Protein AF-A0A950CZ99-F1 (afdb_monomer_lite)

Sequence (115 aa):
MKLLVIAGLLLAGAATHFGQNNQVLNASPDKVTLSANWETRNGGLIELRGHVQITASPMIVSADEADYDPLTGDLEPRGHVRVTFGKLTPTLKIENSTPEDLPALAPSQTLPPPK

Foldseek 3Di:
DDDDDDDDDDDPDPPPPQDPPPDPDPDDQPDKDWDASDWDDDDQKIKGAAFIWIDRPPKIKTARIWIARPVVRDIGGDHPIDMDGHPDDDDDDDPDDDPVNDDPDDPPPPDPDDD

pLDDT: mean 75.9, std 21.47, range [34.41, 98.44]

Structure (mmCIF, N/CA/C/O backbone):
data_AF-A0A950CZ99-F1
#
_entry.id   AF-A0A950CZ99-F1
#
loop_
_atom_site.group_PDB
_atom_site.id
_atom_site.type_symbol
_atom_site.label_atom_id
_atom_site.label_alt_id
_atom_site.label_comp_id
_atom_site.label_asym_id
_atom_site.label_entity_id
_atom_site.label_seq_id
_atom_site.pdbx_PDB_ins_code
_atom_site.Cartn_x
_atom_site.Cartn_y
_atom_site.Cartn_z
_atom_site.occupancy
_atom_site.B_iso_or_equiv
_atom_site.auth_seq_id
_atom_site.auth_comp_id
_atom_site.auth_asym_id
_atom_site.auth_atom_id
_atom_site.pdbx_PDB_model_num
ATOM 1 N N . MET A 1 1 ? 66.098 -17.373 -20.667 1.00 40.03 1 MET A N 1
ATOM 2 C CA . MET A 1 1 ? 65.446 -16.097 -20.296 1.00 40.03 1 MET A CA 1
ATOM 3 C C . MET A 1 1 ? 64.169 -15.943 -21.108 1.00 40.03 1 MET A C 1
ATOM 5 O O . MET A 1 1 ? 64.218 -16.201 -22.301 1.00 40.03 1 MET A O 1
ATOM 9 N N . LYS A 1 2 ? 63.108 -15.460 -20.445 1.00 37.81 2 LYS A N 1
ATOM 10 C CA . LYS A 1 2 ? 61.783 -15.039 -20.952 1.00 37.81 2 LYS A CA 1
ATOM 11 C C . LYS A 1 2 ? 60.675 -16.107 -20.968 1.00 37.81 2 LYS A C 1
ATOM 13 O O . LYS A 1 2 ? 60.412 -16.786 -21.949 1.00 37.81 2 LYS A O 1
ATOM 18 N N . LEU A 1 3 ? 60.056 -16.165 -19.787 1.00 34.41 3 LEU A N 1
ATOM 19 C CA . LEU A 1 3 ? 58.696 -16.575 -19.437 1.00 34.41 3 LEU A CA 1
ATOM 20 C C . LEU A 1 3 ? 57.657 -15.997 -20.423 1.00 34.41 3 LEU A C 1
ATOM 22 O O . LEU A 1 3 ? 57.696 -14.795 -20.688 1.00 34.41 3 LEU A O 1
ATOM 26 N N . LEU A 1 4 ? 56.700 -16.806 -20.886 1.00 41.84 4 LEU A N 1
ATOM 27 C CA . LEU A 1 4 ? 55.450 -16.319 -21.477 1.00 41.84 4 LEU A CA 1
ATOM 28 C C . LEU A 1 4 ? 54.319 -16.653 -20.497 1.00 41.84 4 LEU A C 1
ATOM 30 O O . LEU A 1 4 ? 54.010 -17.820 -20.266 1.00 41.84 4 LEU A O 1
ATOM 34 N N . VAL A 1 5 ? 53.769 -15.624 -19.857 1.00 42.56 5 VAL A N 1
ATOM 35 C CA . VAL A 1 5 ? 52.678 -15.736 -18.883 1.00 42.56 5 VAL A CA 1
ATOM 36 C C . VAL A 1 5 ? 51.355 -15.772 -19.643 1.00 42.56 5 VAL A C 1
ATOM 38 O O . VAL A 1 5 ? 51.027 -14.834 -20.364 1.00 42.56 5 VAL A O 1
ATOM 41 N N . ILE A 1 6 ? 50.598 -16.855 -19.469 1.00 50.44 6 ILE A N 1
ATOM 42 C CA . ILE A 1 6 ? 49.195 -16.955 -19.878 1.00 50.44 6 ILE A CA 1
ATOM 43 C C . ILE A 1 6 ? 48.377 -16.257 -18.789 1.00 50.44 6 ILE A C 1
ATOM 45 O O . ILE A 1 6 ? 48.286 -16.756 -17.671 1.00 50.44 6 ILE A O 1
ATOM 49 N N . ALA A 1 7 ? 47.803 -15.098 -19.097 1.00 42.19 7 ALA A N 1
ATOM 50 C CA . ALA A 1 7 ? 46.864 -14.419 -18.213 1.00 42.19 7 ALA A CA 1
ATOM 51 C C . ALA A 1 7 ? 45.728 -13.843 -19.056 1.00 42.19 7 ALA A C 1
ATOM 53 O O . ALA A 1 7 ? 45.931 -12.924 -19.844 1.00 42.19 7 ALA A O 1
ATOM 54 N N . GLY A 1 8 ? 44.535 -14.412 -18.911 1.00 41.75 8 GLY A N 1
ATOM 55 C CA . GLY A 1 8 ? 43.382 -13.977 -19.685 1.00 41.75 8 GLY A CA 1
ATOM 56 C C . GLY A 1 8 ? 42.091 -14.672 -19.294 1.00 41.75 8 GLY A C 1
ATOM 57 O O . GLY A 1 8 ? 41.409 -15.191 -20.166 1.00 41.75 8 GLY A O 1
ATOM 58 N N . LEU A 1 9 ? 41.756 -14.706 -18.001 1.00 46.38 9 LEU A N 1
ATOM 59 C CA . LEU A 1 9 ? 40.369 -14.907 -17.586 1.00 46.38 9 LEU A CA 1
ATOM 60 C C . LEU A 1 9 ? 40.146 -14.374 -16.169 1.00 46.38 9 LEU A C 1
ATOM 62 O O . LEU A 1 9 ? 40.585 -14.987 -15.205 1.00 46.38 9 LEU A O 1
ATOM 66 N N . LEU A 1 10 ? 39.434 -13.257 -16.045 1.00 35.88 10 LEU A N 1
ATOM 67 C CA . LEU A 1 10 ? 38.665 -12.947 -14.842 1.00 35.88 10 LEU A CA 1
ATOM 68 C C . LEU A 1 10 ? 37.457 -12.101 -15.268 1.00 35.88 10 LEU A C 1
ATOM 70 O O . LEU A 1 10 ? 37.544 -10.885 -15.423 1.00 35.88 10 LEU A O 1
ATOM 74 N N . LEU A 1 11 ? 36.328 -12.773 -15.512 1.00 44.09 11 LEU A N 1
ATOM 75 C CA . LEU A 1 11 ? 35.018 -12.127 -15.527 1.00 44.09 11 LEU A CA 1
ATOM 76 C C . LEU A 1 11 ? 34.739 -11.662 -14.094 1.00 44.09 11 LEU A C 1
ATOM 78 O O . LEU A 1 11 ? 34.415 -12.472 -13.227 1.00 44.09 11 LEU A O 1
ATOM 82 N N . ALA A 1 12 ? 34.880 -10.366 -13.834 1.00 50.19 12 ALA A N 1
ATOM 83 C CA . ALA A 1 12 ? 34.380 -9.770 -12.607 1.00 50.19 12 ALA A CA 1
ATOM 84 C C . ALA A 1 12 ? 32.853 -9.669 -12.721 1.00 50.19 12 ALA A C 1
ATOM 86 O O . ALA A 1 12 ? 32.319 -8.773 -13.374 1.00 50.19 12 ALA A O 1
ATOM 87 N N . GLY A 1 13 ? 32.158 -10.642 -12.130 1.00 42.12 13 GLY A N 1
ATOM 88 C CA . GLY A 1 13 ? 30.714 -10.595 -11.947 1.00 42.12 13 GLY A CA 1
ATOM 89 C C . GLY A 1 13 ? 30.331 -9.366 -11.127 1.00 42.12 13 GLY A C 1
ATOM 90 O O . GLY A 1 13 ? 30.834 -9.163 -10.022 1.00 42.12 13 GLY A O 1
ATOM 91 N N . ALA A 1 14 ? 29.444 -8.540 -11.675 1.00 47.06 14 ALA A N 1
ATOM 92 C CA . ALA A 1 14 ? 28.807 -7.464 -10.937 1.00 47.06 14 ALA A CA 1
ATOM 93 C C . ALA A 1 14 ? 27.881 -8.085 -9.881 1.00 47.06 14 ALA A C 1
ATOM 95 O O . ALA A 1 14 ? 26.767 -8.506 -10.181 1.00 47.06 14 ALA A O 1
ATOM 96 N N . ALA A 1 15 ? 28.355 -8.180 -8.640 1.00 48.62 15 ALA A N 1
ATOM 97 C CA . ALA A 1 15 ? 27.496 -8.475 -7.506 1.00 48.62 15 ALA A CA 1
ATOM 98 C C . ALA A 1 15 ? 26.613 -7.245 -7.252 1.00 48.62 15 ALA A C 1
ATOM 100 O O . ALA A 1 15 ? 27.048 -6.261 -6.653 1.00 48.62 15 ALA A O 1
ATOM 101 N N . THR A 1 16 ? 25.372 -7.283 -7.733 1.00 46.50 16 THR A N 1
ATOM 102 C CA . THR A 1 16 ? 24.325 -6.366 -7.283 1.00 46.50 16 THR A CA 1
ATOM 103 C C . THR A 1 16 ? 24.082 -6.636 -5.801 1.00 46.50 16 THR A C 1
ATOM 105 O O . THR A 1 16 ? 23.488 -7.649 -5.431 1.00 46.50 16 THR A O 1
ATOM 108 N N . HIS A 1 17 ? 24.591 -5.753 -4.944 1.00 41.12 17 HIS A N 1
ATOM 109 C CA . HIS A 1 17 ? 24.250 -5.720 -3.527 1.00 41.12 17 HIS A CA 1
ATOM 110 C C . HIS A 1 17 ? 22.761 -5.373 -3.397 1.00 41.12 17 HIS A C 1
ATOM 112 O O . HIS A 1 17 ? 22.372 -4.213 -3.508 1.00 41.12 17 HIS A O 1
ATOM 118 N N . PHE A 1 18 ? 21.926 -6.385 -3.174 1.00 46.38 18 PHE A N 1
ATOM 119 C CA . PHE A 1 18 ? 20.539 -6.202 -2.762 1.00 46.38 18 PHE A CA 1
ATOM 120 C C . PHE A 1 18 ? 20.515 -5.936 -1.255 1.00 46.38 18 PHE A C 1
ATOM 122 O O . PHE A 1 18 ? 20.599 -6.855 -0.443 1.00 46.38 18 PHE A O 1
ATOM 129 N N . GLY A 1 19 ? 20.448 -4.661 -0.878 1.00 3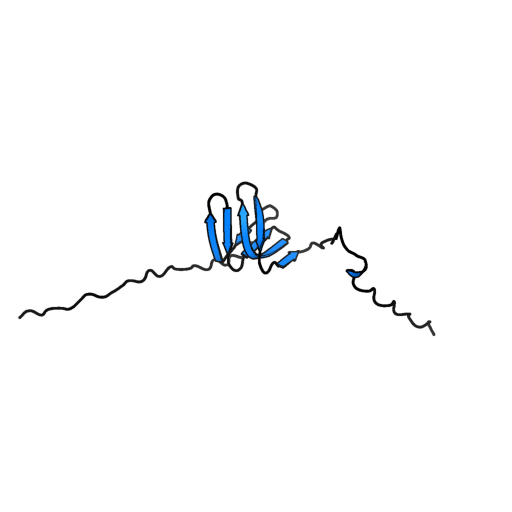6.53 19 GLY A N 1
ATOM 130 C CA . GLY A 1 19 ? 20.181 -4.261 0.499 1.00 36.53 19 GLY A CA 1
ATOM 131 C C . GLY A 1 19 ? 18.702 -4.456 0.821 1.00 36.53 19 GLY A C 1
ATOM 132 O O . GLY A 1 19 ? 17.863 -3.708 0.329 1.00 36.53 19 GLY A O 1
ATOM 133 N N . GLN A 1 20 ? 18.379 -5.451 1.651 1.00 44.41 20 GLN A N 1
ATOM 134 C CA . GLN A 1 20 ? 17.059 -5.584 2.271 1.00 44.41 20 GLN A CA 1
ATOM 135 C C . GLN A 1 20 ? 16.871 -4.461 3.299 1.00 44.41 20 GLN A C 1
ATOM 137 O O . GLN A 1 20 ? 17.358 -4.551 4.425 1.00 44.41 20 GLN A O 1
ATOM 142 N N . ASN A 1 21 ? 16.162 -3.397 2.922 1.00 40.69 21 ASN A N 1
ATOM 143 C CA . ASN A 1 21 ? 15.719 -2.368 3.861 1.00 40.69 21 ASN A CA 1
ATOM 144 C C . ASN A 1 21 ? 14.329 -2.723 4.403 1.00 40.69 21 ASN A C 1
ATOM 146 O O . ASN A 1 21 ? 13.318 -2.162 3.993 1.00 40.69 21 ASN A O 1
ATOM 150 N N . ASN A 1 22 ? 14.286 -3.634 5.376 1.00 46.19 22 ASN A N 1
ATOM 151 C CA . ASN A 1 22 ? 13.096 -3.847 6.200 1.00 46.19 22 ASN A CA 1
ATOM 152 C C . ASN A 1 22 ? 13.032 -2.767 7.291 1.00 46.19 22 ASN A C 1
ATOM 154 O O . ASN A 1 22 ? 13.308 -3.034 8.460 1.00 46.19 22 ASN A O 1
ATOM 158 N N . GLN A 1 23 ? 12.690 -1.530 6.923 1.00 40.94 23 GLN A N 1
ATOM 159 C CA . GLN A 1 23 ? 12.268 -0.539 7.912 1.00 40.94 23 GLN A CA 1
ATOM 160 C C . GLN A 1 23 ? 10.757 -0.630 8.108 1.00 40.94 23 GLN A C 1
ATOM 162 O O . GLN A 1 23 ? 9.974 -0.166 7.284 1.00 40.94 23 GLN A O 1
ATOM 167 N N . VAL A 1 24 ? 10.353 -1.217 9.234 1.00 43.59 24 VAL A N 1
ATOM 168 C CA . VAL A 1 24 ? 8.983 -1.108 9.743 1.00 43.59 24 VAL A CA 1
ATOM 169 C C . VAL A 1 24 ? 8.815 0.320 10.263 1.00 43.59 24 VAL A C 1
ATOM 171 O O . VAL A 1 24 ? 9.281 0.664 11.348 1.00 43.59 24 VAL A O 1
ATOM 174 N N . LEU A 1 25 ? 8.223 1.182 9.439 1.00 46.19 25 LEU A N 1
ATOM 175 C CA . LEU A 1 25 ? 7.992 2.587 9.756 1.00 46.19 25 LEU A CA 1
ATOM 176 C C . LEU A 1 25 ? 6.701 2.732 10.571 1.00 46.19 25 LEU A C 1
ATOM 178 O O . LEU A 1 25 ? 5.618 2.366 10.118 1.00 46.19 25 LEU A O 1
ATOM 182 N N . ASN A 1 26 ? 6.817 3.321 11.763 1.00 43.62 26 ASN A N 1
ATOM 183 C CA . ASN A 1 26 ? 5.685 3.895 12.490 1.00 43.62 26 ASN A CA 1
ATOM 184 C C . ASN A 1 26 ? 5.013 4.952 11.595 1.00 43.62 26 ASN A C 1
ATOM 186 O O . ASN A 1 26 ? 5.500 6.080 11.488 1.00 43.62 26 ASN A O 1
ATOM 190 N N . ALA A 1 27 ? 3.920 4.588 10.925 1.00 55.12 27 ALA A N 1
ATOM 191 C CA . ALA A 1 27 ? 3.198 5.494 10.042 1.00 55.12 27 ALA A CA 1
ATOM 192 C C . ALA A 1 27 ? 2.449 6.568 10.848 1.00 55.12 27 ALA A C 1
ATOM 194 O O . ALA A 1 27 ? 1.636 6.268 11.725 1.00 55.12 27 ALA A O 1
ATOM 195 N N . SER A 1 28 ? 2.729 7.833 10.528 1.00 58.91 28 SER A N 1
ATOM 196 C CA . SER A 1 28 ? 1.899 8.981 10.915 1.00 58.91 28 SER A CA 1
ATOM 197 C C . SER A 1 28 ? 0.498 8.819 10.305 1.00 58.91 28 SER A C 1
ATOM 199 O O . SER A 1 28 ? 0.421 8.310 9.189 1.00 58.91 28 SER A O 1
ATOM 201 N N . PRO A 1 29 ? -0.594 9.252 10.964 1.00 62.97 29 PRO A N 1
ATOM 202 C CA . PRO A 1 29 ? -1.955 9.126 10.422 1.00 62.97 29 PRO A CA 1
ATOM 203 C C . PRO A 1 29 ? -2.132 9.737 9.019 1.00 62.97 29 PRO A C 1
ATOM 205 O O . PRO A 1 29 ? -2.912 9.215 8.233 1.00 62.97 29 PRO A O 1
ATOM 208 N N . ASP A 1 30 ? -1.335 10.751 8.666 1.00 71.38 30 ASP A N 1
ATOM 209 C CA . ASP A 1 30 ? -1.368 11.400 7.342 1.00 71.38 30 ASP A CA 1
ATOM 210 C C . ASP A 1 30 ? -0.298 10.881 6.365 1.00 71.38 30 ASP A C 1
ATOM 212 O O . ASP A 1 30 ? 0.007 11.522 5.359 1.00 71.38 30 ASP A O 1
ATOM 216 N N . LYS A 1 31 ? 0.358 9.758 6.679 1.00 82.56 31 LYS A N 1
ATOM 217 C CA . LYS A 1 31 ? 1.408 9.181 5.835 1.00 82.56 31 LYS A CA 1
ATOM 218 C C . LYS A 1 31 ? 1.040 7.771 5.410 1.00 82.56 31 LYS A C 1
ATOM 220 O O . LYS A 1 31 ? 0.875 6.884 6.244 1.00 82.56 31 LYS A O 1
ATOM 225 N N . VAL A 1 32 ? 1.029 7.566 4.098 1.00 88.19 32 VAL A N 1
ATOM 226 C CA . VAL A 1 32 ? 1.030 6.239 3.488 1.00 88.19 32 VAL A CA 1
ATOM 227 C C . VAL A 1 32 ? 2.477 5.862 3.185 1.00 88.19 32 VAL A C 1
ATOM 229 O O . VAL A 1 32 ? 3.226 6.648 2.611 1.00 88.19 32 VAL A O 1
ATOM 232 N N . THR A 1 33 ? 2.890 4.674 3.616 1.00 92.88 33 THR A N 1
ATOM 233 C CA . THR A 1 33 ? 4.205 4.101 3.299 1.00 92.88 33 THR A CA 1
ATOM 234 C C . THR A 1 33 ? 4.006 2.862 2.447 1.00 92.88 33 THR A C 1
ATOM 236 O O . THR A 1 33 ? 3.200 2.009 2.811 1.00 92.88 33 THR A O 1
ATOM 239 N N . LEU A 1 34 ? 4.743 2.762 1.344 1.00 93.88 34 LEU A N 1
ATOM 240 C CA . LEU A 1 34 ? 4.748 1.605 0.458 1.00 93.88 34 LEU A CA 1
ATOM 241 C C . LEU A 1 34 ? 6.132 0.965 0.543 1.00 93.88 34 LEU A C 1
ATOM 243 O O . LEU A 1 34 ? 7.145 1.656 0.418 1.00 93.88 34 LEU A O 1
ATOM 247 N N . SER A 1 35 ? 6.178 -0.343 0.748 1.00 95.81 35 SER A N 1
ATOM 248 C CA . SER A 1 35 ? 7.394 -1.137 0.632 1.00 95.81 35 SER A CA 1
ATOM 249 C C . SER A 1 35 ? 7.128 -2.372 -0.213 1.00 95.81 35 SER A C 1
ATOM 251 O O . SER A 1 35 ? 6.015 -2.894 -0.254 1.00 95.81 35 SER A O 1
ATOM 253 N N . ALA A 1 36 ? 8.159 -2.810 -0.921 1.00 97.19 36 ALA A N 1
ATOM 254 C CA . ALA A 1 36 ? 8.166 -4.013 -1.731 1.00 97.19 36 ALA A CA 1
ATOM 255 C C . ALA A 1 36 ? 9.613 -4.471 -1.892 1.00 97.19 36 ALA A C 1
ATOM 257 O O . ALA A 1 36 ? 10.548 -3.705 -1.642 1.00 97.19 36 ALA A O 1
ATOM 258 N N . ASN A 1 37 ? 9.802 -5.702 -2.353 1.00 97.38 37 ASN A N 1
ATOM 259 C CA . ASN A 1 37 ? 11.128 -6.165 -2.719 1.00 97.38 37 ASN A CA 1
ATOM 260 C C . ASN A 1 37 ? 11.621 -5.396 -3.944 1.00 97.38 37 ASN A C 1
ATOM 262 O O . ASN A 1 37 ? 12.755 -4.914 -3.939 1.00 97.38 37 ASN A O 1
ATOM 266 N N . TRP A 1 38 ? 10.789 -5.295 -4.986 1.00 94.69 38 TRP A N 1
ATOM 267 C CA . TRP A 1 38 ? 11.163 -4.735 -6.284 1.00 94.69 38 TRP A CA 1
ATOM 268 C C . TRP A 1 38 ? 10.170 -3.659 -6.731 1.00 94.69 38 TRP A C 1
ATOM 270 O O . TRP A 1 38 ? 8.964 -3.804 -6.527 1.00 94.69 38 TRP A O 1
ATOM 280 N N . GLU A 1 39 ? 10.683 -2.622 -7.399 1.00 96.62 39 GLU A N 1
ATOM 281 C CA . GLU A 1 39 ? 9.876 -1.646 -8.136 1.00 96.62 39 GLU A CA 1
ATOM 282 C C . GLU A 1 39 ? 10.247 -1.644 -9.623 1.00 96.62 39 GLU A C 1
ATOM 284 O O . GLU A 1 39 ? 11.403 -1.850 -9.997 1.00 96.62 39 GLU A O 1
ATOM 289 N N . THR A 1 40 ? 9.265 -1.411 -10.487 1.00 95.94 40 THR A N 1
ATOM 290 C CA . THR A 1 40 ? 9.456 -1.130 -11.913 1.00 95.94 40 THR A CA 1
ATOM 291 C C . THR A 1 40 ? 8.625 0.087 -12.284 1.00 95.94 40 THR A C 1
ATOM 293 O O . THR A 1 40 ? 7.467 0.196 -11.897 1.00 95.94 40 THR A O 1
ATOM 296 N N . ARG A 1 41 ? 9.215 1.029 -13.023 1.00 95.19 41 ARG A N 1
ATOM 297 C CA . ARG A 1 41 ? 8.524 2.246 -13.465 1.00 95.19 41 ARG A CA 1
ATOM 298 C C . ARG A 1 41 ? 8.186 2.138 -14.940 1.00 95.19 41 ARG A C 1
ATOM 300 O O . ARG A 1 41 ? 9.089 2.121 -15.773 1.00 95.19 41 ARG A O 1
ATOM 307 N N . ASN A 1 42 ? 6.894 2.120 -15.240 1.00 88.12 42 ASN A N 1
ATOM 308 C CA . ASN A 1 42 ? 6.361 2.011 -16.591 1.00 88.12 42 ASN A CA 1
ATOM 309 C C . ASN A 1 42 ? 5.564 3.277 -16.918 1.00 88.12 42 ASN A C 1
ATOM 311 O O . ASN A 1 42 ? 4.354 3.367 -16.721 1.00 88.12 42 ASN A O 1
ATOM 315 N N . GLY A 1 43 ? 6.281 4.298 -17.395 1.00 90.62 43 GLY A N 1
ATOM 316 C CA . GLY A 1 43 ? 5.708 5.621 -17.631 1.00 90.62 43 GLY A CA 1
ATOM 317 C C . GLY A 1 43 ? 5.297 6.290 -16.319 1.00 90.62 43 GLY A C 1
ATOM 318 O O . GLY A 1 43 ? 6.148 6.549 -15.471 1.00 90.62 43 GLY A O 1
ATOM 319 N N . GLY A 1 44 ? 4.003 6.587 -16.179 1.00 90.75 44 GLY A N 1
ATOM 320 C CA . GLY A 1 44 ? 3.435 7.164 -14.958 1.00 90.75 44 GLY A CA 1
ATOM 321 C C . GLY A 1 44 ? 3.213 6.149 -13.836 1.00 90.75 44 GLY A C 1
ATOM 322 O O . GLY A 1 44 ? 3.144 6.554 -12.685 1.00 90.75 44 GLY A O 1
ATOM 323 N N . LEU A 1 45 ? 3.153 4.852 -14.146 1.00 95.62 45 LEU A N 1
ATOM 324 C CA . LEU A 1 45 ? 2.804 3.809 -13.185 1.00 95.62 45 LEU A CA 1
ATOM 325 C C . LEU A 1 45 ? 4.045 3.239 -12.486 1.00 95.62 45 LEU A C 1
ATOM 327 O O . LEU A 1 45 ? 5.078 2.992 -13.122 1.00 95.62 45 LEU A O 1
ATOM 331 N N . ILE A 1 46 ? 3.927 2.995 -11.183 1.00 96.69 46 ILE A N 1
ATOM 332 C CA . ILE A 1 46 ? 4.925 2.292 -10.374 1.00 96.69 46 ILE A CA 1
ATOM 333 C C . ILE A 1 46 ? 4.380 0.902 -10.042 1.00 96.69 46 ILE A C 1
ATOM 335 O O . ILE A 1 46 ? 3.433 0.771 -9.275 1.00 96.69 46 ILE A O 1
ATOM 339 N N . GLU A 1 47 ? 4.995 -0.135 -10.600 1.00 97.69 47 GLU A N 1
ATOM 340 C CA . GLU A 1 47 ? 4.695 -1.532 -10.283 1.00 97.69 47 GLU A CA 1
ATOM 341 C C . GLU A 1 47 ? 5.576 -1.999 -9.122 1.00 97.69 47 GLU A C 1
ATOM 343 O O . GLU A 1 47 ? 6.805 -1.927 -9.192 1.00 97.69 47 GLU A O 1
ATOM 348 N N . LEU A 1 48 ? 4.960 -2.517 -8.068 1.00 97.62 48 LEU A N 1
ATOM 349 C CA . LEU A 1 48 ? 5.597 -3.059 -6.873 1.00 97.62 48 LEU A CA 1
ATOM 350 C C . LEU A 1 48 ? 5.442 -4.579 -6.855 1.00 97.62 48 LEU A C 1
ATOM 352 O O . LEU A 1 48 ? 4.344 -5.090 -7.071 1.00 97.62 48 LEU A O 1
ATOM 356 N N . ARG A 1 49 ? 6.522 -5.318 -6.579 1.00 97.12 49 ARG A N 1
ATOM 357 C CA . ARG A 1 49 ? 6.510 -6.791 -6.574 1.00 97.12 49 ARG A CA 1
ATOM 358 C C . ARG A 1 49 ? 7.282 -7.386 -5.407 1.00 97.12 49 ARG A C 1
ATOM 360 O O . ARG A 1 49 ? 8.361 -6.918 -5.046 1.00 97.12 49 ARG A O 1
ATOM 367 N N . GLY A 1 50 ? 6.747 -8.489 -4.892 1.00 95.19 50 GLY A N 1
ATOM 368 C CA . GLY A 1 50 ? 7.303 -9.292 -3.813 1.00 95.19 50 GLY A CA 1
ATOM 369 C C . GLY A 1 50 ? 7.113 -8.639 -2.448 1.00 95.19 50 GLY A C 1
ATOM 370 O O . GLY A 1 50 ? 7.689 -7.590 -2.184 1.00 95.19 50 GLY A O 1
ATOM 371 N N . HIS A 1 51 ? 6.358 -9.301 -1.566 1.00 95.88 51 HIS A N 1
ATOM 372 C CA . HIS A 1 51 ? 6.109 -8.858 -0.188 1.00 95.88 51 HIS A CA 1
ATOM 373 C C . HIS A 1 51 ? 5.727 -7.372 -0.099 1.00 95.88 51 HIS A C 1
ATOM 375 O O . HIS A 1 51 ? 6.343 -6.594 0.630 1.00 95.88 51 HIS A O 1
ATOM 381 N N . VAL A 1 52 ? 4.724 -6.970 -0.881 1.00 97.69 52 VAL A N 1
ATOM 382 C CA . VAL A 1 52 ? 4.232 -5.596 -0.860 1.00 97.69 52 VAL A CA 1
ATOM 383 C C . VAL A 1 52 ? 3.547 -5.337 0.474 1.00 97.69 52 VAL A C 1
ATOM 385 O O . VAL A 1 52 ? 2.684 -6.108 0.899 1.00 97.69 52 VAL A O 1
ATOM 388 N N . GLN A 1 53 ? 3.902 -4.232 1.121 1.00 97.44 53 GLN A N 1
ATOM 389 C CA . GLN A 1 53 ? 3.250 -3.746 2.327 1.00 97.44 53 GLN A CA 1
ATOM 390 C C . GLN A 1 53 ? 2.912 -2.262 2.173 1.00 97.44 53 GLN A C 1
ATOM 392 O O . GLN A 1 53 ? 3.782 -1.423 1.949 1.00 97.44 53 GLN A O 1
ATOM 397 N N . ILE A 1 54 ? 1.626 -1.940 2.317 1.00 94.81 54 ILE A N 1
ATOM 398 C CA . ILE A 1 54 ? 1.112 -0.572 2.348 1.00 94.81 54 ILE A CA 1
ATOM 399 C C . ILE A 1 54 ? 0.640 -0.280 3.765 1.00 94.81 54 ILE A C 1
ATOM 401 O O . ILE A 1 54 ? -0.312 -0.888 4.254 1.00 94.81 54 ILE A O 1
ATOM 405 N N . THR A 1 55 ? 1.301 0.660 4.425 1.00 93.44 55 THR A N 1
ATOM 406 C CA . THR A 1 55 ? 0.962 1.084 5.783 1.00 93.44 55 THR A CA 1
ATOM 407 C C . THR A 1 55 ? 0.298 2.451 5.719 1.00 93.44 55 THR A C 1
ATOM 409 O O . THR A 1 55 ? 0.947 3.436 5.370 1.00 93.44 55 THR A O 1
ATOM 412 N N . ALA A 1 56 ? -0.979 2.508 6.088 1.00 88.31 56 ALA A N 1
ATOM 413 C CA . ALA A 1 56 ? -1.776 3.725 6.189 1.00 88.31 56 ALA A CA 1
ATOM 414 C C . ALA A 1 56 ? -2.524 3.683 7.524 1.00 88.31 56 ALA A C 1
ATOM 416 O O . ALA A 1 56 ? -3.576 3.059 7.621 1.00 88.31 56 ALA A O 1
ATOM 417 N N . SER A 1 57 ? -1.953 4.266 8.585 1.00 84.69 57 SER A N 1
ATOM 418 C CA . SER A 1 57 ? -2.476 4.097 9.950 1.00 84.69 57 SER A CA 1
ATOM 419 C C . SER A 1 57 ? -3.952 4.509 10.036 1.00 84.69 57 SER A C 1
ATOM 421 O O . SER A 1 57 ? -4.287 5.622 9.635 1.00 84.69 57 SER A O 1
ATOM 423 N N . PRO A 1 58 ? -4.847 3.649 10.559 1.00 89.56 58 PRO A N 1
ATOM 424 C CA . PRO A 1 58 ? -4.592 2.447 11.368 1.00 89.56 58 PRO A CA 1
ATOM 425 C C . PRO A 1 58 ? -4.683 1.108 10.599 1.00 89.56 58 PRO A C 1
ATOM 427 O O . PRO A 1 58 ? -4.994 0.080 11.198 1.00 89.56 58 PRO A O 1
ATOM 430 N N . MET A 1 59 ? -4.468 1.102 9.288 1.00 91.75 59 MET A N 1
ATOM 431 C CA . MET A 1 59 ? -4.590 -0.047 8.390 1.00 91.75 59 MET A CA 1
ATOM 432 C C . MET A 1 59 ? -3.236 -0.459 7.798 1.00 91.75 59 MET A C 1
ATOM 434 O O . MET A 1 59 ? -2.364 0.366 7.521 1.00 91.75 59 MET A O 1
ATOM 438 N N . ILE A 1 60 ? -3.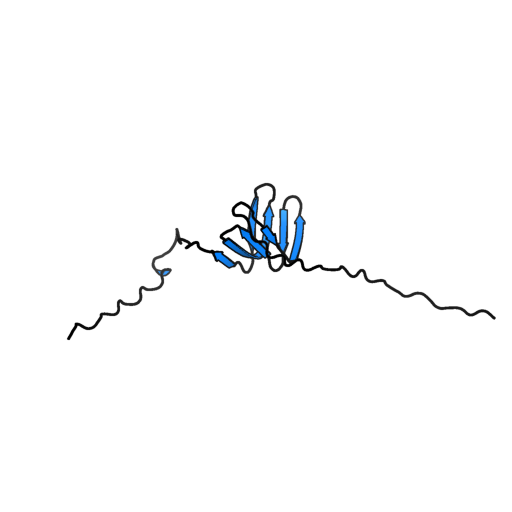078 -1.764 7.582 1.00 93.81 60 ILE A N 1
ATOM 439 C CA . ILE A 1 60 ? -1.974 -2.344 6.817 1.00 93.81 60 ILE A CA 1
ATOM 440 C C . ILE A 1 60 ? -2.569 -3.240 5.737 1.00 93.81 60 ILE A C 1
ATOM 442 O O . ILE A 1 60 ? -3.394 -4.107 6.032 1.00 93.81 60 ILE A O 1
ATOM 446 N N . VAL A 1 61 ? -2.125 -3.055 4.499 1.00 96.19 61 VAL A N 1
ATOM 447 C CA . VAL A 1 61 ? -2.386 -3.968 3.384 1.00 96.19 61 VAL A CA 1
ATOM 448 C C . VAL A 1 61 ? -1.101 -4.713 3.071 1.00 96.19 61 VAL A C 1
ATOM 450 O O . VAL A 1 61 ? -0.032 -4.114 2.998 1.00 96.19 61 VAL A O 1
ATOM 453 N N . SER A 1 62 ? -1.193 -6.021 2.892 1.00 97.62 62 SER A N 1
ATOM 454 C CA . SER A 1 62 ? -0.104 -6.853 2.389 1.00 97.62 62 SER A CA 1
ATOM 455 C C . SER A 1 62 ? -0.558 -7.562 1.125 1.00 97.62 62 SER A C 1
ATOM 457 O O . SER A 1 62 ? -1.712 -7.976 1.050 1.00 97.62 62 SER A O 1
ATOM 459 N N . ALA A 1 63 ? 0.327 -7.671 0.142 1.00 98.44 63 ALA A N 1
ATOM 460 C CA . ALA A 1 63 ? 0.037 -8.258 -1.160 1.00 98.44 63 ALA A CA 1
ATOM 461 C C . ALA A 1 63 ? 1.310 -8.848 -1.785 1.00 98.44 63 ALA A C 1
ATOM 463 O O . ALA A 1 63 ? 2.423 -8.591 -1.318 1.00 98.44 63 ALA A O 1
ATOM 464 N N . ASP A 1 64 ? 1.160 -9.625 -2.856 1.00 98.31 64 ASP A N 1
ATOM 465 C CA . ASP A 1 64 ? 2.317 -10.097 -3.624 1.00 98.31 64 ASP A CA 1
ATOM 466 C C . ASP A 1 64 ? 2.805 -9.022 -4.597 1.00 98.31 64 ASP A C 1
ATOM 468 O O . ASP A 1 64 ? 4.008 -8.884 -4.815 1.00 98.31 64 ASP A O 1
ATOM 472 N N . GLU A 1 65 ? 1.879 -8.236 -5.149 1.00 98.25 65 GLU A N 1
ATOM 473 C CA . GLU A 1 65 ? 2.147 -7.145 -6.083 1.00 98.25 65 GLU A CA 1
ATOM 474 C C . GLU A 1 65 ? 1.205 -5.961 -5.816 1.00 98.25 65 GLU A C 1
ATOM 476 O O . GLU A 1 65 ? 0.147 -6.131 -5.206 1.00 98.25 65 GLU A O 1
ATOM 481 N N . ALA A 1 66 ? 1.563 -4.767 -6.287 1.00 97.75 66 ALA A N 1
ATOM 482 C CA . ALA A 1 66 ? 0.653 -3.627 -6.350 1.00 97.75 66 ALA A CA 1
ATOM 483 C C . ALA A 1 66 ? 1.051 -2.659 -7.462 1.00 97.75 66 ALA A C 1
ATOM 485 O O . ALA A 1 66 ? 2.240 -2.446 -7.684 1.00 97.75 66 ALA A O 1
ATOM 486 N N . ASP A 1 67 ? 0.072 -2.025 -8.094 1.00 97.50 67 ASP A N 1
ATOM 487 C CA . ASP A 1 67 ? 0.317 -0.914 -9.011 1.00 97.50 67 ASP A CA 1
ATOM 488 C C . ASP A 1 67 ? -0.038 0.402 -8.306 1.00 97.50 67 ASP A C 1
ATOM 490 O O . ASP A 1 67 ? -1.052 0.487 -7.612 1.00 97.50 67 ASP A O 1
ATOM 494 N N . TYR A 1 68 ? 0.815 1.416 -8.441 1.00 96.12 68 TYR A N 1
ATOM 495 C CA . TYR A 1 68 ? 0.627 2.734 -7.840 1.00 96.12 68 TYR A CA 1
ATOM 496 C C . TYR A 1 68 ? 0.733 3.831 -8.897 1.00 96.12 68 TYR A C 1
ATOM 498 O O . TYR A 1 68 ? 1.761 3.955 -9.572 1.00 96.12 68 TYR A O 1
ATOM 506 N N . ASP A 1 69 ? -0.315 4.646 -9.009 1.00 96.12 69 ASP A N 1
ATOM 507 C CA . ASP A 1 69 ? -0.314 5.868 -9.807 1.00 96.12 69 ASP A CA 1
ATOM 508 C C . ASP A 1 69 ? -0.017 7.078 -8.895 1.00 96.12 69 ASP A C 1
ATOM 510 O O . ASP A 1 69 ? -0.866 7.495 -8.105 1.00 96.12 69 ASP A O 1
ATOM 514 N N . PRO A 1 70 ? 1.180 7.687 -8.980 1.00 91.31 70 PRO A N 1
ATOM 515 C CA . PRO A 1 70 ? 1.543 8.843 -8.173 1.00 91.31 70 PRO A CA 1
ATOM 516 C C . PRO A 1 70 ? 0.825 10.137 -8.579 1.00 91.31 70 PRO A C 1
ATOM 518 O O . PRO A 1 70 ? 0.899 11.111 -7.831 1.00 91.31 70 PRO A O 1
ATOM 521 N N . LEU A 1 71 ? 0.184 10.189 -9.752 1.00 92.69 71 LEU A N 1
ATOM 522 C CA . LEU A 1 71 ? -0.576 11.352 -10.204 1.00 92.69 71 LEU A CA 1
ATOM 523 C C . LEU A 1 71 ? -1.953 11.402 -9.538 1.00 92.69 71 LEU A C 1
ATOM 525 O O . LEU A 1 71 ? -2.378 12.477 -9.114 1.00 92.69 71 LEU A O 1
ATOM 529 N N . THR A 1 72 ? -2.642 10.262 -9.451 1.00 94.62 72 THR A N 1
ATOM 530 C CA . THR A 1 72 ? -3.978 10.167 -8.836 1.00 94.62 72 THR A CA 1
ATOM 531 C C . THR A 1 72 ? -3.922 9.778 -7.361 1.00 94.62 72 THR A C 1
ATOM 533 O O . THR A 1 72 ? -4.824 10.121 -6.598 1.00 94.62 72 THR A O 1
ATOM 536 N N . GLY A 1 73 ? -2.846 9.110 -6.942 1.00 91.06 73 GLY A N 1
ATOM 537 C CA . GLY A 1 73 ? -2.738 8.468 -5.638 1.00 91.06 73 GLY A CA 1
ATOM 538 C C . GLY A 1 73 ? -3.394 7.085 -5.585 1.00 91.06 73 GLY A C 1
ATOM 539 O O . GLY A 1 73 ? -3.469 6.510 -4.497 1.00 91.06 73 GLY A O 1
ATOM 540 N N . ASP A 1 74 ? -3.866 6.552 -6.717 1.00 94.56 74 ASP A N 1
ATOM 541 C CA . ASP A 1 74 ? -4.528 5.250 -6.772 1.00 94.56 74 ASP A CA 1
ATOM 542 C C . ASP A 1 74 ? -3.536 4.116 -6.528 1.00 94.56 74 ASP A C 1
ATOM 544 O O . ASP A 1 74 ? -2.409 4.117 -7.031 1.00 94.56 74 ASP A O 1
ATOM 548 N N . LEU A 1 75 ? -3.973 3.132 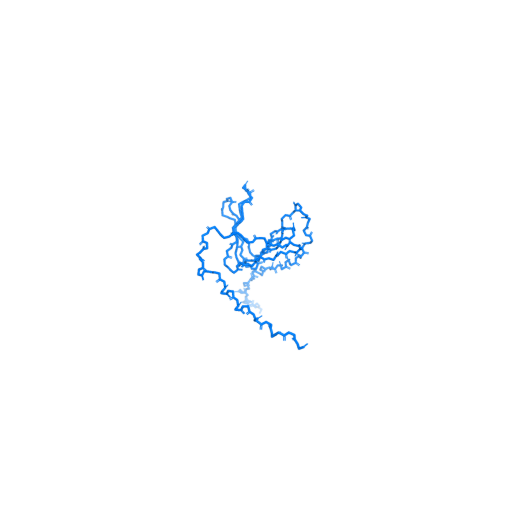-5.743 1.00 94.44 75 LEU A N 1
ATOM 549 C CA . LEU A 1 75 ? -3.173 1.976 -5.378 1.00 94.44 75 LEU A CA 1
ATOM 550 C C . LEU A 1 75 ? -3.989 0.691 -5.508 1.00 94.44 75 LEU A C 1
ATOM 552 O O . LEU A 1 75 ? -4.999 0.510 -4.826 1.00 94.44 75 LEU A O 1
ATOM 556 N N . GLU A 1 76 ? -3.511 -0.220 -6.349 1.00 97.38 76 GLU A N 1
ATOM 557 C CA . GLU A 1 76 ? -4.188 -1.467 -6.698 1.00 97.38 76 GLU A CA 1
ATOM 558 C C . GLU A 1 76 ? -3.359 -2.680 -6.245 1.00 97.38 76 GLU A C 1
ATOM 560 O O . GLU A 1 76 ? -2.480 -3.142 -6.976 1.00 97.38 76 GLU A O 1
ATOM 565 N N . PRO A 1 77 ? -3.596 -3.222 -5.034 1.00 97.44 77 PRO A N 1
ATOM 566 C CA . PRO A 1 77 ? -2.922 -4.428 -4.567 1.00 97.44 77 PRO A CA 1
ATOM 567 C C . PRO A 1 77 ? -3.472 -5.678 -5.274 1.00 97.44 77 PRO A C 1
ATOM 569 O O . PRO A 1 77 ? -4.681 -5.819 -5.464 1.00 97.44 77 PRO A O 1
ATOM 572 N N . ARG A 1 78 ? -2.592 -6.624 -5.620 1.00 97.44 78 ARG A N 1
ATOM 573 C CA . ARG A 1 78 ? -2.919 -7.863 -6.350 1.00 97.44 78 ARG A CA 1
ATOM 574 C C . ARG A 1 78 ? -2.251 -9.101 -5.739 1.00 97.44 78 ARG A C 1
ATOM 576 O O . ARG A 1 78 ? -1.299 -9.012 -4.964 1.00 97.44 78 ARG A O 1
ATOM 583 N N . GLY A 1 79 ? -2.741 -10.282 -6.120 1.00 96.81 79 GLY A N 1
ATOM 584 C CA . GLY A 1 79 ? -2.241 -11.571 -5.626 1.00 96.81 79 GLY A CA 1
ATOM 585 C C . GLY A 1 79 ? -2.828 -11.935 -4.261 1.00 96.81 79 GLY A C 1
ATOM 586 O O . GLY A 1 79 ? -4.032 -11.778 -4.043 1.00 96.81 79 GLY A O 1
ATOM 587 N N . HIS A 1 80 ? -2.004 -12.434 -3.336 1.00 97.69 80 HIS A N 1
ATOM 588 C CA . HIS A 1 80 ? -2.441 -12.759 -1.978 1.00 97.69 80 HIS A CA 1
ATOM 589 C C . HIS A 1 80 ? -2.639 -11.499 -1.119 1.00 97.69 80 HIS A C 1
ATOM 591 O O . HIS A 1 80 ? -1.779 -11.120 -0.323 1.00 97.69 80 HIS A O 1
ATOM 597 N N . VAL A 1 81 ? -3.797 -10.852 -1.269 1.00 97.69 81 VAL A N 1
ATOM 598 C CA . VAL A 1 81 ? -4.128 -9.627 -0.531 1.00 97.69 81 VAL A CA 1
ATOM 599 C C . VAL A 1 81 ? -4.637 -9.946 0.875 1.00 97.69 81 VAL A C 1
ATOM 601 O O . VAL A 1 81 ? -5.602 -10.687 1.067 1.00 97.69 81 VAL A O 1
ATOM 604 N N . ARG A 1 82 ? -4.016 -9.324 1.876 1.00 96.88 82 ARG A N 1
ATOM 605 C CA . ARG A 1 82 ? -4.430 -9.351 3.278 1.00 96.88 82 ARG A CA 1
ATOM 606 C C . ARG A 1 82 ? -4.570 -7.932 3.799 1.00 96.88 82 ARG A C 1
ATOM 608 O O . ARG A 1 82 ? -3.635 -7.143 3.716 1.00 96.88 82 ARG A O 1
ATOM 615 N N . VAL A 1 83 ? -5.708 -7.641 4.418 1.00 95.00 83 VAL A N 1
ATOM 616 C CA . VAL A 1 83 ? -5.945 -6.373 5.111 1.00 95.00 83 VAL A CA 1
ATOM 617 C C . VAL A 1 83 ? -5.971 -6.615 6.613 1.00 95.00 83 VAL A C 1
ATOM 619 O O . VAL A 1 83 ? -6.697 -7.481 7.097 1.00 95.00 83 VAL A O 1
ATOM 622 N N . THR A 1 84 ? -5.177 -5.842 7.348 1.00 93.44 84 THR A N 1
ATOM 623 C CA . THR A 1 84 ? -5.175 -5.816 8.811 1.00 93.44 84 THR A CA 1
ATOM 624 C C . THR A 1 84 ? -5.646 -4.451 9.281 1.00 93.44 84 THR A C 1
ATOM 626 O O . THR A 1 84 ? -5.045 -3.427 8.954 1.00 93.44 84 THR A O 1
ATOM 629 N N . PHE A 1 85 ? -6.711 -4.442 10.074 1.00 91.50 85 PHE A N 1
ATOM 630 C CA . PHE A 1 85 ? -7.185 -3.254 10.769 1.00 91.50 85 PHE A CA 1
ATOM 631 C C . PHE A 1 85 ? -6.571 -3.236 12.168 1.00 91.50 85 PHE A C 1
ATOM 633 O O . PHE A 1 85 ? -6.550 -4.262 12.843 1.00 91.50 85 PHE A O 1
ATOM 640 N N . GLY A 1 86 ? -6.052 -2.086 12.594 1.00 86.00 86 GLY A N 1
ATOM 641 C CA . GLY A 1 86 ? -5.533 -1.887 13.943 1.00 86.00 86 GLY A CA 1
ATOM 642 C C . GLY A 1 86 ? 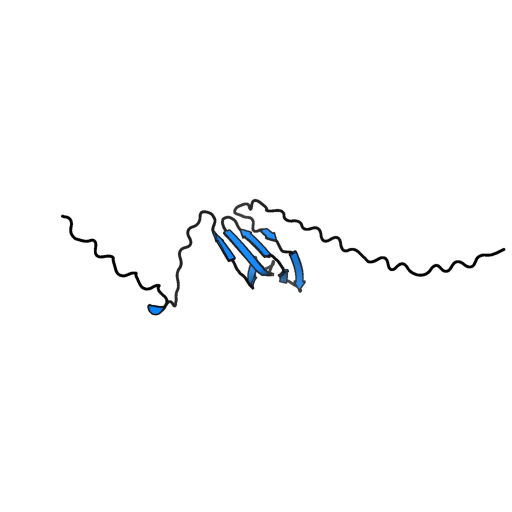-6.664 -1.869 14.971 1.00 86.00 86 GLY A C 1
ATOM 643 O O . GLY A 1 86 ? -7.311 -2.873 15.238 1.00 86.00 86 GLY A O 1
ATOM 644 N N . LYS A 1 87 ? -6.941 -0.705 15.563 1.00 84.88 87 LYS A N 1
ATOM 645 C CA . LYS A 1 87 ? -8.037 -0.559 16.544 1.00 84.88 87 LYS A CA 1
ATOM 646 C C . LYS A 1 87 ? -9.411 -0.312 15.906 1.00 84.88 87 LYS A C 1
ATOM 648 O O . LYS A 1 87 ? -10.345 0.063 16.608 1.00 84.88 87 LYS A O 1
ATOM 653 N N . LEU A 1 88 ? -9.535 -0.479 14.588 1.00 84.94 88 LEU A N 1
ATOM 654 C CA . LEU A 1 88 ? -10.798 -0.286 13.879 1.00 84.94 88 LEU A CA 1
ATOM 655 C C . LEU A 1 88 ? -11.562 -1.602 13.773 1.00 84.94 88 LEU A C 1
ATOM 657 O O . LEU A 1 88 ? -10.990 -2.633 13.434 1.00 84.94 88 LEU A O 1
ATOM 661 N N . THR A 1 89 ? -12.871 -1.541 14.012 1.00 86.62 89 THR A N 1
ATOM 662 C CA . THR A 1 89 ? -13.795 -2.629 13.677 1.00 86.62 89 THR A CA 1
ATOM 663 C C . THR A 1 89 ? -14.429 -2.308 12.324 1.00 86.62 89 THR A C 1
ATOM 665 O O . THR A 1 89 ? -15.173 -1.327 12.238 1.00 86.62 89 THR A O 1
ATOM 668 N N . PRO A 1 90 ? -14.133 -3.068 11.255 1.00 86.50 90 PRO A N 1
ATOM 669 C CA . PRO A 1 90 ? -14.748 -2.826 9.959 1.00 86.50 90 PRO A CA 1
ATOM 670 C C . PRO A 1 90 ? -16.239 -3.177 10.012 1.00 86.50 90 PRO A C 1
ATOM 672 O O . PRO A 1 90 ? -16.631 -4.194 10.581 1.00 86.50 90 PRO A O 1
ATOM 675 N N . THR A 1 91 ? -17.074 -2.346 9.392 1.00 87.75 91 THR A N 1
ATOM 676 C CA . THR A 1 91 ? -18.467 -2.707 9.101 1.00 87.75 91 THR A CA 1
ATOM 677 C C . THR A 1 91 ? -18.523 -3.284 7.696 1.00 87.75 91 THR A C 1
ATOM 679 O O . THR A 1 91 ? -18.117 -2.623 6.742 1.00 87.75 91 THR A O 1
ATOM 682 N N . LEU A 1 92 ? -19.018 -4.512 7.563 1.00 85.00 92 LEU A N 1
ATOM 683 C CA . LEU A 1 92 ? -19.217 -5.148 6.265 1.00 85.00 92 LEU A CA 1
ATOM 684 C C . LEU A 1 92 ? -20.596 -4.768 5.728 1.00 85.00 92 LEU A C 1
ATOM 686 O O . LEU A 1 92 ? -21.615 -5.065 6.347 1.00 85.00 92 LEU A O 1
ATOM 690 N N . LYS A 1 93 ? -20.617 -4.128 4.561 1.00 84.81 93 LYS A N 1
ATOM 691 C CA . LYS A 1 93 ? -21.828 -3.898 3.776 1.00 84.81 93 LYS A CA 1
ATOM 692 C C . LYS A 1 93 ? -21.671 -4.655 2.463 1.00 84.81 93 LYS A C 1
ATOM 694 O O . LYS A 1 93 ? -20.811 -4.309 1.660 1.00 84.81 93 LYS A O 1
ATOM 699 N N . ILE A 1 94 ? -22.480 -5.689 2.265 1.00 83.75 94 ILE A N 1
ATOM 700 C CA . ILE A 1 94 ? -22.505 -6.472 1.028 1.00 83.75 94 ILE A CA 1
ATOM 701 C C . ILE A 1 94 ? -23.760 -6.052 0.272 1.00 83.75 94 ILE A C 1
ATOM 703 O O . ILE A 1 94 ? -24.866 -6.226 0.771 1.00 83.75 94 ILE A O 1
ATOM 707 N N . GLU A 1 95 ? -23.596 -5.439 -0.899 1.00 80.62 95 GLU A N 1
ATOM 708 C CA . GLU A 1 95 ? -24.732 -4.864 -1.636 1.00 80.62 95 GLU A CA 1
ATOM 709 C C . GLU A 1 95 ? -25.539 -5.920 -2.406 1.00 80.62 95 GLU A C 1
ATOM 711 O O . GLU A 1 95 ? -26.729 -5.728 -2.623 1.00 80.62 95 GLU A O 1
ATOM 716 N N . ASN A 1 96 ? -24.919 -7.061 -2.732 1.00 76.62 96 ASN A N 1
ATOM 717 C CA . ASN A 1 96 ? -25.519 -8.154 -3.505 1.00 76.62 96 ASN A CA 1
ATOM 718 C C . ASN A 1 96 ? -25.418 -9.514 -2.786 1.00 76.62 96 ASN A C 1
ATOM 720 O O . ASN A 1 96 ? -25.140 -10.525 -3.423 1.00 76.62 96 ASN A O 1
ATOM 724 N N . SER A 1 97 ? -25.588 -9.560 -1.461 1.00 60.94 97 SER A N 1
ATOM 725 C CA . SER A 1 97 ? -25.675 -10.842 -0.747 1.00 60.94 97 SER A CA 1
ATOM 726 C C . SER A 1 97 ? -27.039 -11.48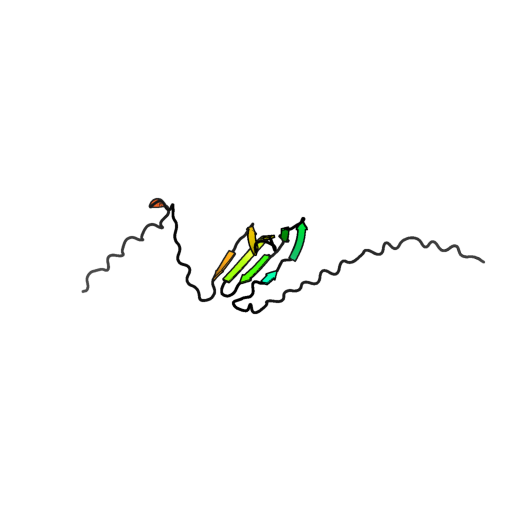1 -0.990 1.00 60.94 97 SER A C 1
ATOM 728 O O . SER A 1 97 ? -28.066 -10.872 -0.669 1.00 60.94 97 SER A O 1
ATOM 730 N N . THR A 1 98 ? -27.068 -12.709 -1.500 1.00 69.88 98 THR A N 1
ATOM 731 C CA . THR A 1 98 ? -28.284 -13.520 -1.421 1.00 69.88 98 THR A CA 1
ATOM 732 C C . THR A 1 98 ? -28.423 -14.069 0.006 1.00 69.88 98 THR A C 1
ATOM 734 O O . THR A 1 98 ? -27.420 -14.218 0.708 1.00 69.88 98 THR A O 1
ATOM 737 N N . PRO A 1 99 ? -29.640 -14.372 0.494 1.00 64.25 99 PRO A N 1
ATOM 738 C CA . PRO A 1 99 ? -29.830 -14.951 1.828 1.00 64.25 99 PRO A CA 1
ATOM 739 C C . PRO A 1 99 ? -29.065 -16.267 2.061 1.00 64.25 99 PRO A C 1
ATOM 741 O O . PRO A 1 99 ? -28.847 -16.642 3.209 1.00 64.25 99 PRO A O 1
ATOM 744 N N . GLU A 1 100 ? -28.659 -16.950 0.987 1.00 68.69 100 GLU A N 1
ATOM 745 C CA . GLU A 1 100 ? -27.886 -18.199 1.002 1.00 68.69 100 GLU A CA 1
ATOM 746 C C . GLU A 1 100 ? -26.396 -17.979 1.319 1.00 68.69 100 GLU A C 1
ATOM 748 O O . GLU A 1 100 ? -25.730 -18.897 1.792 1.00 68.69 100 GLU A O 1
ATOM 753 N N . ASP A 1 101 ? -25.888 -16.757 1.126 1.00 66.69 101 ASP A N 1
ATOM 754 C CA . ASP A 1 101 ? -24.494 -16.382 1.400 1.00 66.69 101 ASP A CA 1
ATOM 755 C C . ASP A 1 101 ? -24.242 -16.073 2.887 1.00 66.69 101 ASP A C 1
ATOM 757 O O . ASP A 1 101 ? -23.100 -15.881 3.316 1.00 66.69 101 ASP A O 1
ATOM 761 N N . LEU A 1 102 ? -25.307 -16.000 3.695 1.00 64.94 102 LEU A N 1
ATOM 762 C CA . LEU A 1 102 ? -25.202 -15.804 5.135 1.00 64.94 102 LEU A CA 1
ATOM 763 C C . LEU A 1 102 ? -24.961 -17.155 5.821 1.00 64.94 102 LEU A C 1
ATOM 765 O O . LEU A 1 102 ? -25.674 -18.120 5.540 1.00 64.94 102 LEU A O 1
ATOM 769 N N . PRO A 1 103 ? -24.000 -17.252 6.762 1.00 65.19 103 PRO A N 1
ATOM 770 C CA . PRO A 1 103 ? -23.838 -18.466 7.547 1.00 65.19 103 PRO A CA 1
ATOM 771 C C . PRO A 1 103 ? -25.167 -18.779 8.234 1.00 65.19 103 PRO A C 1
ATOM 773 O O . PRO A 1 103 ? -25.740 -17.909 8.896 1.00 65.19 103 PRO A O 1
ATOM 776 N N . ALA A 1 104 ? -25.661 -20.009 8.055 1.00 66.62 104 ALA A N 1
ATOM 777 C CA . ALA A 1 104 ? -26.893 -20.459 8.685 1.00 66.62 104 ALA A CA 1
ATOM 778 C C . ALA A 1 104 ? -26.842 -20.103 10.174 1.00 66.62 104 ALA A C 1
ATOM 780 O O . ALA A 1 104 ? -25.913 -20.509 10.879 1.00 66.62 104 ALA A O 1
ATOM 781 N N . LEU A 1 105 ? -27.813 -19.308 10.637 1.00 59.34 105 LEU A N 1
ATOM 782 C CA . LEU A 1 105 ? -27.960 -19.013 12.055 1.00 59.34 105 LEU A CA 1
ATOM 783 C C . LEU A 1 105 ? -27.993 -20.357 12.777 1.00 59.34 105 LEU A C 1
ATOM 785 O O . LEU A 1 105 ? -28.878 -21.177 12.521 1.00 59.34 105 LEU A O 1
ATOM 789 N N . ALA A 1 106 ? -26.992 -20.604 13.626 1.00 60.75 106 ALA A N 1
ATOM 790 C CA . ALA A 1 106 ? -26.969 -21.802 14.445 1.00 60.75 106 ALA A CA 1
ATOM 791 C C . ALA A 1 106 ? -28.329 -21.897 15.156 1.00 60.75 106 ALA A C 1
ATOM 793 O O . ALA A 1 106 ? -28.779 -20.881 15.704 1.00 60.75 106 ALA A O 1
ATOM 794 N N . PRO A 1 107 ? -29.014 -23.056 15.118 1.00 62.28 107 PRO A N 1
ATOM 795 C CA . PRO A 1 107 ? -30.314 -23.192 15.754 1.00 62.28 107 PRO A CA 1
ATOM 796 C C . PRO A 1 107 ? -30.177 -22.743 17.205 1.00 62.28 107 PRO A C 1
ATOM 798 O O . PRO A 1 107 ? -29.294 -23.223 17.921 1.00 62.28 107 PRO A O 1
ATOM 801 N N . SER A 1 108 ? -31.003 -21.767 17.602 1.00 56.22 108 SER A N 1
A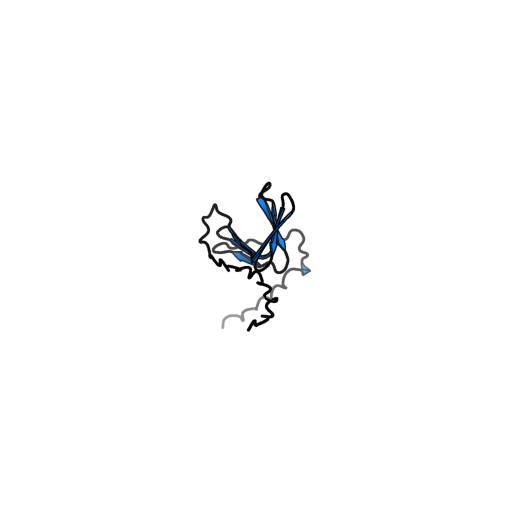TOM 802 C CA . SER A 1 108 ? -31.018 -21.231 18.957 1.00 56.22 108 SER A CA 1
ATOM 803 C C . SER A 1 108 ? -31.051 -22.403 19.924 1.00 56.22 108 SER A C 1
ATOM 805 O O . SER A 1 108 ? -32.000 -23.186 19.913 1.00 56.22 108 SER A O 1
ATOM 807 N N . GLN A 1 109 ? -29.994 -22.558 20.721 1.00 55.97 109 GLN A N 1
ATOM 808 C CA . GLN A 1 109 ? -29.984 -23.561 21.771 1.00 55.97 109 GLN A CA 1
ATOM 809 C C . GLN A 1 109 ? -31.124 -23.204 22.723 1.00 55.97 109 GLN A C 1
ATOM 811 O O . GLN A 1 109 ? -31.042 -22.232 23.472 1.00 55.97 109 GLN A O 1
ATOM 816 N N . THR A 1 110 ? -32.223 -23.954 22.646 1.00 54.69 110 THR A N 1
ATOM 817 C CA . THR A 1 110 ? -33.294 -23.916 23.634 1.00 54.69 110 THR A CA 1
ATOM 818 C C . THR A 1 110 ? -32.676 -24.291 24.969 1.00 54.69 110 THR A C 1
ATOM 820 O O . THR A 1 110 ? -32.384 -25.460 25.222 1.00 54.69 110 THR A O 1
ATOM 823 N N . LEU A 1 111 ? -32.425 -23.279 25.798 1.00 65.12 111 LEU A N 1
ATOM 824 C CA . LEU A 1 111 ? -32.051 -23.469 27.190 1.00 65.12 111 LEU A CA 1
ATOM 825 C C . LEU A 1 111 ? -33.139 -24.323 27.861 1.00 65.12 111 LEU A C 1
ATOM 827 O O . LEU A 1 111 ? -34.326 -24.026 27.691 1.00 65.12 111 LEU A O 1
ATOM 831 N N . PRO A 1 112 ? -32.770 -25.389 28.592 1.00 70.56 112 PRO A N 1
ATOM 832 C CA . PRO A 1 112 ? -33.747 -26.159 29.342 1.00 70.56 112 PRO A CA 1
ATOM 833 C C . PRO A 1 112 ? -34.410 -25.262 30.399 1.00 70.56 112 PRO A C 1
ATOM 835 O O . PRO A 1 112 ? -33.751 -24.365 30.938 1.00 70.56 112 PRO A O 1
ATOM 838 N N . PRO A 1 113 ? -35.701 -25.482 30.706 1.00 70.06 113 PRO A N 1
ATOM 839 C CA . PRO A 1 113 ? -36.395 -24.689 31.707 1.00 70.06 113 PRO A CA 1
ATOM 840 C C . PRO A 1 113 ? -35.709 -24.828 33.078 1.00 70.06 113 PRO A C 1
ATOM 842 O O . PRO A 1 113 ? -35.195 -25.907 33.400 1.00 70.06 113 PRO A O 1
ATOM 845 N N . PRO A 1 114 ? -35.680 -23.748 33.879 1.00 73.50 114 PRO A N 1
ATOM 846 C CA . PRO A 1 114 ? -35.102 -23.783 35.216 1.00 73.50 114 PRO A CA 1
ATOM 847 C C . PRO A 1 114 ? -35.844 -24.800 36.097 1.00 73.50 114 PRO A C 1
ATOM 849 O O . PRO A 1 114 ? -37.064 -24.936 35.995 1.00 73.50 114 PRO A O 1
ATOM 852 N N . LYS A 1 115 ? -35.079 -25.527 36.922 1.00 72.12 115 LYS A N 1
ATOM 853 C CA . LYS A 1 115 ? -35.595 -26.456 37.940 1.00 72.12 115 LYS A CA 1
ATOM 854 C C . LYS A 1 115 ? -36.214 -25.714 39.115 1.00 72.12 115 LYS A C 1
ATOM 856 O O . LYS A 1 115 ? -35.658 -24.654 39.477 1.00 72.12 115 LYS A O 1
#

Radius of gyration: 26.97 Å; chains: 1; bounding box: 102×38×59 Å

Secondary structure (DSSP, 8-state):
----------------------------TT-EEEE-SEEEEETTEEEEEEEEEEEETTEEEEEEEEEE-TTT--EEEESS-EEEESS--PPP--TT--GGGSPPPPP---PPPP-